Protein AF-A0A7K3NQD1-F1 (afdb_monomer_lite)

Secondary structure (DSSP, 8-state):
------HHHHHHHHHHHHHHHHHHHHHHHHHHHHS-PPPTTSEEEEEEEEETTEEEEEEEESSTT-EEEEEEEESS-EEEEEEEE-TTS-EEE-HHHHHHHHHHHHHTT-HHHHHHHHHHHHHHHHTT----------PPPPP--------

pLDDT: mean 77.05, std 18.7, range [36.81, 94.12]

Sequence (151 aa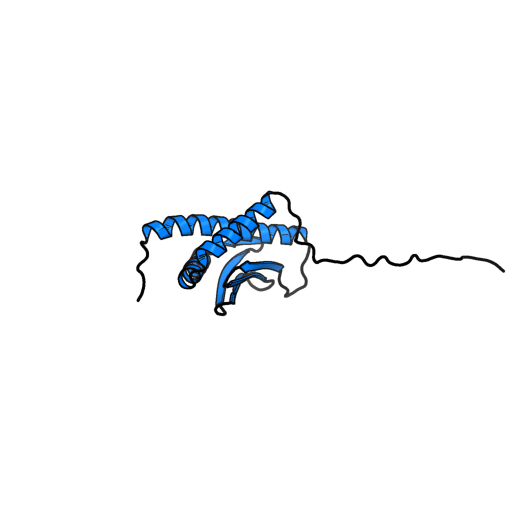):
MRKIVPQAVQAGGFTSFHADMGGLLHLMRRTMAENGPLPEGGVLAEQVFLGQGYELRLVCRQGGARPILACMEKPVPHQVSLGRLDKDGRVRVSSYGLRLFYDFLAELEVLDRFCLDLEKALTLHQCGGGPPGTGGEGMPRPGNGGRSALH

Organism: NCBI:txid63561

Radius of gyration: 20.8 Å; chains: 1; bounding box: 35×65×70 Å

Foldseek 3Di:
DDDPDDVVVVVVLLVLLLVLVLLVVQVQLVVLVVVDDDDAFAFSGWDWDDWDQWTWIFTQTHDDQRWTWIFTPPPDTDIFTQFGQHPVRDTDGDSVRSVVVLVVCVVSVNNVRVSVVSVVVSVCVVVDDDDPDPPPPDDDDDDDDDDDDDD

Structure (mmCIF, N/CA/C/O backbone):
data_AF-A0A7K3NQD1-F1
#
_entry.id   AF-A0A7K3NQD1-F1
#
loop_
_atom_site.group_PDB
_atom_site.id
_atom_site.type_symbol
_atom_site.label_atom_id
_atom_site.label_alt_id
_atom_site.label_comp_id
_atom_site.label_asym_id
_atom_site.label_entity_id
_atom_site.label_seq_id
_atom_site.pdbx_PDB_ins_code
_atom_site.Cartn_x
_atom_site.Cartn_y
_atom_site.Cartn_z
_atom_site.occupancy
_atom_site.B_iso_or_equiv
_atom_site.auth_seq_id
_atom_site.auth_comp_id
_atom_site.auth_asym_id
_atom_site.auth_atom_id
_atom_site.pdbx_PDB_model_num
ATOM 1 N N . MET A 1 1 ? -7.965 -3.501 27.511 1.00 37.34 1 MET A N 1
ATOM 2 C CA . MET A 1 1 ? -8.935 -4.592 27.258 1.00 37.34 1 MET A CA 1
ATOM 3 C C . MET A 1 1 ? -8.828 -4.976 25.787 1.00 37.34 1 MET A C 1
ATOM 5 O O . MET A 1 1 ? -9.128 -4.139 24.951 1.00 37.34 1 MET A O 1
ATOM 9 N N . ARG A 1 2 ? -8.319 -6.169 25.452 1.00 40.06 2 ARG A N 1
ATOM 10 C CA . ARG A 1 2 ? -8.214 -6.625 24.052 1.00 40.06 2 ARG A CA 1
ATOM 11 C C . ARG A 1 2 ? -9.582 -7.156 23.619 1.00 40.06 2 ARG A C 1
ATOM 13 O O . ARG A 1 2 ? -10.023 -8.170 24.152 1.00 40.06 2 ARG A O 1
ATOM 20 N N . LYS A 1 3 ? -10.272 -6.464 22.707 1.00 43.06 3 LYS A N 1
ATOM 21 C CA . LYS A 1 3 ? -11.476 -7.004 22.057 1.00 43.06 3 LYS A CA 1
ATOM 22 C C . LYS A 1 3 ? -11.034 -8.190 21.200 1.00 43.06 3 LYS A C 1
ATOM 24 O O . LYS A 1 3 ? -10.298 -8.016 20.234 1.00 43.06 3 LYS A O 1
ATOM 29 N N . ILE A 1 4 ? -11.441 -9.395 21.587 1.00 46.88 4 ILE A N 1
ATOM 30 C CA . ILE A 1 4 ? -11.254 -10.598 20.776 1.00 46.88 4 ILE A CA 1
ATOM 31 C C . ILE A 1 4 ? -12.263 -10.490 19.633 1.00 46.88 4 ILE A C 1
ATOM 33 O O . ILE A 1 4 ? -13.440 -10.802 19.794 1.00 46.88 4 ILE A O 1
ATOM 37 N N . VAL A 1 5 ? -11.821 -9.952 18.502 1.00 49.94 5 VAL A N 1
ATOM 38 C CA . VAL A 1 5 ? -12.618 -9.930 17.276 1.00 49.94 5 VAL A CA 1
ATOM 39 C C . VAL A 1 5 ? -12.688 -11.372 16.736 1.00 49.94 5 VAL A C 1
ATOM 41 O O . VAL A 1 5 ? -11.661 -12.056 16.721 1.00 49.94 5 VAL A O 1
ATOM 44 N N . PRO A 1 6 ? -13.863 -11.880 16.315 1.00 47.09 6 PRO A N 1
ATOM 45 C CA . PRO A 1 6 ? -14.007 -13.259 15.851 1.00 47.09 6 PRO A CA 1
ATOM 46 C C . PRO A 1 6 ? -13.123 -13.544 14.625 1.00 47.09 6 PRO A C 1
ATOM 48 O O . PRO A 1 6 ? -13.265 -12.895 13.588 1.00 47.09 6 PRO A O 1
ATOM 51 N N . GLN A 1 7 ? -12.247 -14.553 14.715 1.00 49.69 7 GLN A N 1
ATOM 52 C CA . GLN A 1 7 ? -11.293 -14.915 13.649 1.00 49.69 7 GLN A CA 1
ATOM 53 C C . GLN A 1 7 ? -11.954 -15.221 12.290 1.00 49.69 7 GLN A C 1
ATOM 55 O O . GLN A 1 7 ? -11.349 -14.981 11.249 1.00 49.69 7 GLN A O 1
ATOM 60 N N . ALA A 1 8 ? -13.200 -15.708 12.277 1.00 45.66 8 ALA A N 1
ATOM 61 C CA . ALA A 1 8 ? -13.920 -16.044 11.045 1.00 45.66 8 ALA A CA 1
ATOM 62 C C . ALA A 1 8 ? -14.346 -14.809 10.225 1.00 45.66 8 ALA A C 1
ATOM 64 O O . ALA A 1 8 ? -14.342 -14.860 8.998 1.00 45.66 8 ALA A O 1
ATOM 65 N N . VAL A 1 9 ? -14.647 -13.682 10.882 1.00 51.00 9 VAL A N 1
ATOM 66 C CA . VAL A 1 9 ? -14.986 -12.410 10.209 1.00 51.00 9 VAL A CA 1
ATOM 67 C C . VAL A 1 9 ? -13.719 -11.730 9.675 1.00 51.00 9 VAL A C 1
ATOM 69 O O . VAL A 1 9 ? -13.735 -11.108 8.617 1.00 51.00 9 VAL A O 1
ATOM 72 N N . GLN A 1 10 ? -12.585 -11.927 10.353 1.00 56.28 10 GLN A N 1
ATOM 73 C CA . GLN A 1 10 ? -11.287 -11.407 9.914 1.00 56.28 10 GLN A CA 1
ATOM 74 C C . GLN A 1 10 ? -10.715 -12.131 8.687 1.00 56.28 10 GLN A C 1
ATOM 76 O O . GLN A 1 10 ? -9.914 -11.548 7.960 1.00 56.28 10 GLN A O 1
ATOM 81 N N . ALA A 1 11 ? -11.097 -13.391 8.449 1.00 59.25 11 ALA A N 1
ATOM 82 C CA . ALA A 1 11 ? -10.596 -14.157 7.310 1.00 59.25 11 ALA A CA 1
ATOM 83 C C . ALA A 1 11 ? -11.108 -13.600 5.970 1.00 59.25 11 ALA A C 1
ATOM 85 O O . ALA A 1 11 ? -10.313 -13.425 5.051 1.00 59.25 11 ALA A O 1
ATOM 86 N N . GLY A 1 12 ? -12.399 -13.253 5.883 1.00 65.75 12 GLY A N 1
ATOM 87 C CA . GLY A 1 12 ? -12.992 -12.679 4.668 1.00 65.75 12 GLY A CA 1
ATOM 88 C C . GLY A 1 12 ? -12.469 -11.276 4.345 1.00 65.75 12 GLY A C 1
ATOM 89 O O . GLY A 1 12 ? -12.104 -11.011 3.202 1.00 65.75 12 GLY A O 1
ATOM 90 N N . GLY A 1 13 ? -12.356 -10.411 5.361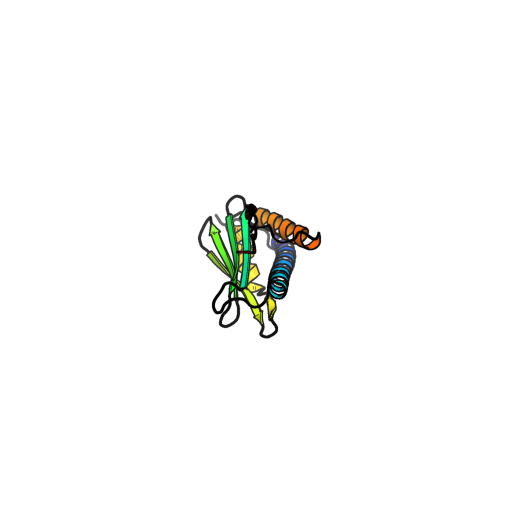 1.00 80.62 13 GLY A N 1
ATOM 91 C CA . GLY A 1 13 ? -11.848 -9.042 5.194 1.00 80.62 13 GLY A CA 1
ATOM 92 C C . GLY A 1 13 ? -10.365 -8.978 4.818 1.00 80.62 13 GLY A C 1
ATOM 93 O O . GLY A 1 13 ? -9.958 -8.116 4.044 1.00 80.62 13 GLY A O 1
ATOM 94 N N . PHE A 1 14 ? -9.550 -9.925 5.296 1.00 86.25 14 PHE A N 1
ATOM 95 C CA . PHE A 1 14 ? -8.146 -9.991 4.893 1.00 86.25 14 PHE A CA 1
ATOM 96 C C . PHE A 1 14 ? -7.977 -10.445 3.438 1.00 86.25 14 PHE A C 1
ATOM 98 O O . PHE A 1 14 ? -7.079 -9.960 2.756 1.00 86.25 14 PHE A O 1
ATOM 105 N N . THR A 1 15 ? -8.813 -11.362 2.940 1.00 88.31 15 THR A N 1
ATOM 106 C CA . THR A 1 15 ? -8.715 -11.830 1.550 1.00 88.31 15 THR A CA 1
ATOM 107 C C . THR A 1 15 ? -9.039 -10.723 0.548 1.00 88.31 15 THR A C 1
ATOM 109 O O . THR A 1 15 ? -8.287 -10.565 -0.414 1.00 88.31 15 THR A O 1
ATOM 112 N N . SER A 1 16 ? -10.098 -9.937 0.775 1.00 89.88 16 SER A N 1
ATOM 113 C CA . SER A 1 16 ? -10.414 -8.785 -0.084 1.00 89.88 16 SER A CA 1
ATOM 114 C C . SER A 1 16 ? -9.314 -7.729 -0.014 1.00 89.88 16 SER A C 1
ATOM 116 O O . SER A 1 16 ? -8.757 -7.358 -1.041 1.00 89.88 16 SER A O 1
ATOM 118 N N . PHE A 1 17 ? -8.887 -7.361 1.198 1.00 91.38 17 PHE A N 1
ATOM 119 C CA . PHE A 1 17 ? -7.782 -6.427 1.403 1.00 91.38 17 PHE A CA 1
ATOM 120 C C . PHE A 1 17 ? -6.493 -6.870 0.700 1.00 91.38 17 PHE A C 1
ATOM 122 O O . PHE A 1 17 ? -5.791 -6.060 0.098 1.00 91.38 17 PHE A O 1
ATOM 129 N N . HIS A 1 18 ? -6.163 -8.163 0.770 1.00 93.12 18 HIS A N 1
ATOM 130 C CA . HIS A 1 18 ? -4.983 -8.722 0.114 1.00 93.12 18 HIS A CA 1
ATOM 131 C C . HIS A 1 18 ? -5.063 -8.575 -1.406 1.00 93.12 18 HIS A C 1
ATOM 133 O O . HIS A 1 18 ? -4.090 -8.133 -2.024 1.00 93.12 18 HIS A O 1
ATOM 139 N N . ALA A 1 19 ? -6.221 -8.888 -1.991 1.00 91.88 19 ALA A N 1
ATOM 140 C CA . ALA A 1 19 ? -6.461 -8.739 -3.420 1.00 91.88 19 ALA A CA 1
ATOM 141 C C . ALA A 1 19 ? -6.374 -7.268 -3.860 1.00 91.88 19 ALA A C 1
ATOM 143 O O . ALA A 1 19 ? -5.655 -6.964 -4.815 1.00 91.88 19 ALA A O 1
ATOM 144 N N . ASP A 1 20 ? -7.020 -6.360 -3.127 1.00 93.31 20 ASP A N 1
ATOM 145 C CA . ASP A 1 20 ? -7.052 -4.927 -3.431 1.00 93.31 20 ASP A CA 1
ATOM 146 C C . ASP A 1 20 ? -5.661 -4.296 -3.320 1.00 93.31 20 ASP A C 1
ATOM 148 O O . ASP A 1 20 ? -5.194 -3.608 -4.233 1.00 93.31 20 ASP A O 1
ATOM 152 N N . MET A 1 21 ? -4.933 -4.601 -2.243 1.00 94.06 21 MET A N 1
ATOM 153 C CA . MET A 1 21 ? -3.549 -4.159 -2.083 1.00 94.06 21 MET A CA 1
ATOM 154 C C . MET A 1 21 ? -2.661 -4.723 -3.189 1.00 94.06 21 MET A C 1
ATOM 156 O O . MET A 1 21 ? -1.855 -3.992 -3.760 1.00 94.06 21 MET A O 1
ATOM 160 N N . GLY A 1 22 ? -2.819 -6.001 -3.543 1.00 91.94 22 GLY A N 1
ATOM 161 C CA . GLY A 1 22 ? -2.127 -6.595 -4.684 1.00 91.94 22 GLY A CA 1
ATOM 162 C C . GLY A 1 22 ? -2.390 -5.818 -5.976 1.00 91.94 22 GLY A C 1
ATOM 163 O O . GLY A 1 22 ? -1.440 -5.431 -6.663 1.00 91.94 22 GLY A O 1
ATOM 164 N N . GLY A 1 23 ? -3.660 -5.527 -6.266 1.00 91.12 23 GLY A N 1
ATOM 165 C CA . GLY A 1 23 ? -4.085 -4.718 -7.406 1.00 91.12 23 GLY A CA 1
ATOM 166 C C . GLY A 1 23 ? -3.421 -3.343 -7.426 1.00 91.12 23 GLY A C 1
ATOM 167 O O . GLY A 1 23 ? -2.854 -2.950 -8.448 1.00 91.12 23 GLY A O 1
ATOM 168 N N . LEU A 1 24 ? -3.393 -2.652 -6.285 1.00 91.75 24 LEU A N 1
ATOM 169 C CA . LEU A 1 24 ? -2.789 -1.327 -6.173 1.00 91.75 24 LEU A CA 1
ATOM 170 C C . LEU A 1 24 ? -1.279 -1.371 -6.416 1.00 91.75 24 LEU A C 1
ATOM 172 O O . LEU A 1 24 ? -0.743 -0.537 -7.141 1.00 91.75 24 LEU A O 1
ATOM 176 N N . LEU A 1 25 ? -0.574 -2.357 -5.860 1.00 90.25 25 LEU A N 1
ATOM 177 C CA . LEU A 1 25 ? 0.870 -2.478 -6.067 1.00 90.25 25 LEU A CA 1
ATOM 178 C C . LEU A 1 25 ? 1.213 -2.786 -7.532 1.00 90.25 25 LEU A C 1
ATOM 180 O O . LEU A 1 25 ? 2.177 -2.241 -8.078 1.00 90.25 25 LEU A O 1
ATOM 184 N N . HIS A 1 26 ? 0.416 -3.630 -8.192 1.00 89.81 26 HIS A N 1
ATOM 185 C CA . HIS A 1 26 ? 0.545 -3.884 -9.627 1.00 89.81 26 HIS A CA 1
ATOM 186 C C . HIS A 1 26 ? 0.250 -2.638 -10.467 1.00 89.81 26 HIS A C 1
ATOM 188 O O . HIS A 1 26 ? 0.942 -2.401 -11.463 1.00 89.81 26 HIS A O 1
ATOM 194 N N . LEU A 1 27 ? -0.719 -1.825 -10.046 1.00 87.00 27 LEU A N 1
ATOM 195 C CA . LEU A 1 27 ? -1.022 -0.545 -10.666 1.00 87.00 27 LEU A CA 1
ATOM 196 C C . LEU A 1 27 ? 0.151 0.434 -10.530 1.00 87.00 27 LEU A C 1
ATOM 198 O O . LEU A 1 27 ? 0.616 0.953 -11.539 1.00 87.00 27 LEU A O 1
ATOM 202 N N . MET A 1 28 ? 0.695 0.617 -9.323 1.00 86.19 28 MET A N 1
ATOM 203 C CA . MET A 1 28 ? 1.865 1.473 -9.096 1.00 86.19 28 MET A CA 1
ATOM 204 C C . MET A 1 28 ? 3.028 1.078 -10.015 1.00 86.19 28 MET A C 1
ATOM 206 O O . MET A 1 28 ? 3.640 1.934 -10.648 1.00 86.19 28 MET A O 1
ATOM 210 N N . ARG A 1 29 ? 3.288 -0.229 -10.170 1.00 85.38 29 ARG A N 1
ATOM 211 C CA . ARG A 1 29 ? 4.299 -0.744 -11.108 1.00 85.38 29 ARG A CA 1
ATOM 212 C C . ARG A 1 29 ? 3.998 -0.377 -12.560 1.00 85.38 29 ARG A C 1
ATOM 214 O O . ARG A 1 29 ? 4.928 -0.118 -13.322 1.00 85.38 29 ARG A O 1
ATOM 221 N N . ARG A 1 30 ? 2.734 -0.418 -12.981 1.00 83.81 30 ARG A N 1
ATOM 222 C CA . ARG A 1 30 ? 2.345 -0.038 -14.344 1.00 83.81 30 ARG A CA 1
ATOM 223 C C . ARG A 1 30 ? 2.603 1.450 -14.580 1.00 83.81 30 ARG A C 1
ATOM 225 O O . ARG A 1 30 ? 3.274 1.780 -15.551 1.00 83.81 30 ARG A O 1
ATOM 232 N N . THR A 1 31 ? 2.193 2.302 -13.645 1.00 76.69 31 THR A N 1
ATOM 233 C CA . THR A 1 31 ? 2.460 3.747 -13.676 1.00 76.69 31 THR A CA 1
ATOM 234 C C . THR A 1 31 ? 3.963 4.041 -13.748 1.00 76.69 31 THR A C 1
ATOM 236 O O . THR A 1 31 ? 4.390 4.931 -14.473 1.00 76.69 31 THR A O 1
ATOM 239 N N . MET A 1 32 ? 4.805 3.257 -13.066 1.00 77.06 32 MET A N 1
ATOM 240 C CA . MET A 1 32 ? 6.267 3.373 -13.194 1.00 77.06 32 MET A CA 1
ATOM 241 C C . MET A 1 32 ? 6.773 3.062 -14.601 1.00 77.06 32 MET A C 1
ATOM 243 O O . MET A 1 32 ? 7.627 3.774 -15.116 1.00 77.06 32 MET A O 1
ATOM 247 N N . ALA A 1 33 ? 6.280 1.979 -15.209 1.00 76.06 33 ALA A N 1
ATOM 248 C CA . ALA A 1 33 ? 6.710 1.568 -16.543 1.00 76.06 33 ALA A CA 1
ATOM 249 C C . ALA A 1 33 ? 6.345 2.615 -17.609 1.00 76.06 33 ALA A C 1
ATOM 251 O O . ALA A 1 33 ? 7.079 2.775 -18.579 1.00 76.06 33 ALA A O 1
ATOM 252 N N . GLU A 1 34 ? 5.239 3.333 -17.405 1.00 75.31 34 GLU A N 1
ATOM 253 C CA . GLU A 1 34 ? 4.761 4.399 -18.291 1.00 75.31 34 GLU A CA 1
ATOM 254 C C . GLU A 1 34 ? 5.555 5.713 -18.118 1.00 75.31 34 GLU A C 1
ATOM 256 O O . GLU A 1 34 ? 5.760 6.429 -19.095 1.00 75.31 34 GLU A O 1
ATOM 261 N N . ASN A 1 35 ? 6.073 6.005 -16.917 1.00 67.31 35 ASN A N 1
ATOM 262 C CA . ASN A 1 35 ? 6.787 7.256 -16.607 1.00 67.31 35 ASN A CA 1
ATOM 263 C C . ASN A 1 35 ? 8.297 7.254 -16.935 1.00 67.31 35 ASN A C 1
ATOM 265 O O . ASN A 1 35 ? 8.966 8.272 -16.755 1.00 67.31 35 ASN A O 1
ATOM 269 N N . GLY A 1 36 ? 8.845 6.149 -17.450 1.00 62.56 36 GLY A N 1
ATOM 270 C CA . GLY A 1 36 ? 10.243 6.069 -17.889 1.00 62.56 36 GLY A CA 1
ATOM 271 C C . GLY A 1 36 ? 11.268 5.866 -16.757 1.00 62.56 36 GLY A C 1
ATOM 272 O O . GLY A 1 36 ? 10.906 5.576 -15.615 1.00 62.56 36 GLY A O 1
ATOM 273 N N . PRO A 1 37 ? 12.579 5.920 -17.069 1.00 58.31 37 PRO A N 1
ATOM 274 C CA . PRO A 1 37 ? 13.633 5.602 -16.110 1.00 58.31 37 PRO A CA 1
ATOM 275 C C . PRO A 1 37 ? 13.724 6.653 -14.997 1.00 58.31 37 PRO A C 1
ATOM 277 O O . PRO A 1 37 ? 13.858 7.848 -15.249 1.00 58.31 37 PRO A O 1
ATOM 280 N N . LEU A 1 38 ? 13.679 6.177 -13.754 1.00 59.97 38 LEU A N 1
ATOM 281 C CA . LEU A 1 38 ? 13.735 6.995 -12.544 1.00 59.97 38 LEU A CA 1
ATOM 282 C C . LEU A 1 38 ? 15.192 7.297 -12.141 1.00 59.97 38 LEU A C 1
ATOM 284 O O . LEU A 1 38 ? 16.071 6.460 -12.375 1.00 59.97 38 LEU A O 1
ATOM 288 N N . PRO A 1 39 ? 15.462 8.471 -11.539 1.00 57.44 39 PRO A N 1
ATOM 289 C CA . PRO A 1 39 ? 16.806 8.871 -11.121 1.00 57.44 39 PRO A CA 1
ATOM 290 C C . PRO A 1 39 ? 17.358 7.950 -10.022 1.00 57.44 39 PRO A C 1
ATOM 292 O O . PRO A 1 39 ? 16.631 7.605 -9.091 1.00 57.44 39 PRO A O 1
ATOM 295 N N . GLU A 1 40 ? 18.642 7.578 -10.125 1.00 60.00 40 GLU A N 1
ATOM 296 C CA . GLU A 1 40 ? 19.303 6.627 -9.218 1.00 60.00 40 GLU A CA 1
ATOM 297 C C . GLU A 1 40 ? 19.116 6.979 -7.733 1.00 60.00 40 GLU A C 1
ATOM 299 O O . GLU A 1 40 ? 19.391 8.093 -7.293 1.00 60.00 40 GLU A O 1
ATOM 304 N N . GLY A 1 41 ? 18.668 5.992 -6.950 1.00 62.16 41 GLY A N 1
ATOM 305 C CA . GLY A 1 41 ? 18.476 6.114 -5.499 1.00 62.16 41 GLY A CA 1
ATOM 306 C C . GLY A 1 41 ? 17.151 6.761 -5.084 1.00 62.16 41 GLY A C 1
ATOM 307 O O . GLY A 1 41 ? 16.924 6.972 -3.892 1.00 62.16 41 GLY A O 1
ATOM 308 N N . GLY A 1 42 ? 16.271 7.055 -6.045 1.00 70.81 42 GLY A N 1
ATOM 309 C CA . GLY A 1 42 ? 14.997 7.725 -5.814 1.00 70.81 42 GLY A CA 1
ATOM 310 C C . GLY A 1 42 ? 13.833 6.816 -5.404 1.00 70.81 42 GLY A C 1
ATOM 311 O O . GLY A 1 42 ? 13.907 5.582 -5.352 1.00 70.81 42 GLY A O 1
ATOM 312 N N . VAL A 1 43 ? 12.702 7.463 -5.126 1.00 80.12 43 VAL A N 1
ATOM 313 C CA . VAL A 1 43 ? 11.394 6.809 -5.047 1.00 80.12 43 VAL A CA 1
ATOM 314 C C . VAL A 1 43 ? 10.958 6.457 -6.462 1.00 80.12 43 VAL A C 1
ATOM 316 O O . VAL A 1 43 ? 10.883 7.329 -7.319 1.00 80.12 43 VAL A O 1
ATOM 319 N N . LEU A 1 44 ? 10.688 5.176 -6.700 1.00 79.31 44 LEU A N 1
ATOM 320 C CA . LEU A 1 44 ? 10.264 4.675 -7.996 1.00 79.31 44 LEU A CA 1
ATOM 321 C C . LEU A 1 44 ? 8.786 4.970 -8.274 1.00 79.31 44 LEU A C 1
ATOM 323 O O . LEU A 1 44 ? 8.419 5.369 -9.371 1.00 79.31 44 LEU A O 1
ATOM 327 N N . ALA A 1 45 ? 7.947 4.760 -7.266 1.00 83.56 45 ALA A N 1
ATOM 328 C CA . ALA A 1 45 ? 6.550 5.157 -7.276 1.00 83.56 45 ALA A CA 1
ATOM 329 C C . ALA A 1 45 ? 6.098 5.477 -5.868 1.00 83.56 45 ALA A C 1
ATOM 331 O O . ALA A 1 45 ? 6.559 4.868 -4.897 1.00 83.56 45 ALA A O 1
ATOM 332 N N . GLU A 1 46 ? 5.143 6.387 -5.795 1.00 88.69 46 GLU A N 1
ATOM 333 C CA . GLU A 1 46 ? 4.490 6.777 -4.567 1.00 88.69 46 GLU A CA 1
ATOM 334 C C . GLU A 1 46 ? 2.983 6.855 -4.780 1.00 88.69 46 GLU A C 1
ATOM 336 O O . GLU A 1 46 ? 2.522 7.372 -5.795 1.00 88.69 46 GLU A O 1
ATOM 341 N N . GLN A 1 47 ? 2.235 6.346 -3.808 1.00 89.69 47 GLN A N 1
ATOM 342 C CA . GLN A 1 47 ? 0.807 6.581 -3.673 1.00 89.69 47 GLN A CA 1
ATOM 343 C C . GLN A 1 47 ? 0.544 7.115 -2.269 1.00 89.69 47 GLN A C 1
ATOM 345 O O . GLN A 1 47 ? 0.938 6.488 -1.286 1.00 89.69 47 GLN A O 1
ATOM 350 N N . VAL A 1 48 ? -0.138 8.252 -2.174 1.00 91.94 48 VAL A N 1
ATOM 351 C CA . VAL A 1 48 ? -0.468 8.888 -0.894 1.00 91.94 48 VAL A CA 1
ATOM 352 C C . VAL A 1 48 ? -1.959 8.732 -0.613 1.00 91.94 48 VAL A C 1
ATOM 354 O O . VAL A 1 48 ? -2.789 8.945 -1.495 1.00 91.94 48 VAL A O 1
ATOM 357 N N . PHE A 1 49 ? -2.287 8.373 0.624 1.00 92.12 49 PHE A N 1
ATOM 358 C CA . PHE A 1 49 ? -3.638 8.320 1.163 1.00 92.12 49 PHE A CA 1
ATOM 359 C C . PHE A 1 49 ? -3.746 9.302 2.329 1.00 92.12 49 PHE A C 1
ATOM 361 O O . PHE A 1 49 ? -3.095 9.138 3.364 1.00 92.12 49 PHE A O 1
ATOM 368 N N . LEU A 1 50 ? -4.579 10.324 2.138 1.00 92.25 50 LEU A N 1
ATOM 369 C CA . LEU A 1 50 ? -4.910 11.336 3.138 1.00 92.25 50 LEU A CA 1
ATOM 370 C C . LEU A 1 50 ? -6.344 11.101 3.605 1.00 92.25 50 LEU A C 1
ATOM 372 O O . LEU A 1 50 ? -7.284 11.717 3.103 1.00 92.25 50 LEU A O 1
ATOM 376 N N . GLY A 1 51 ? -6.511 10.150 4.518 1.00 88.75 51 GLY A N 1
ATOM 377 C CA . GLY A 1 51 ? -7.823 9.786 5.031 1.00 88.75 51 GLY A CA 1
ATOM 378 C C . GLY A 1 51 ? -8.136 10.431 6.374 1.00 88.75 51 GLY A C 1
ATOM 379 O O . GLY A 1 51 ? -7.303 11.058 7.034 1.00 88.75 51 GLY A O 1
ATOM 380 N N . GLN A 1 52 ? -9.377 10.260 6.824 1.00 88.00 52 GLN A N 1
ATOM 381 C CA . GLN A 1 52 ? -9.790 10.782 8.121 1.00 88.00 52 GLN A CA 1
ATOM 382 C C . GLN A 1 52 ? -9.137 9.983 9.261 1.00 88.00 52 GLN A C 1
ATOM 384 O O . GLN A 1 52 ? -9.537 8.855 9.566 1.00 88.00 52 GLN A O 1
ATOM 389 N N . GLY A 1 53 ? -8.159 10.606 9.920 1.00 87.06 53 GLY A N 1
ATOM 390 C CA . GLY A 1 53 ? -7.455 10.038 11.072 1.00 87.06 53 GLY A CA 1
ATOM 391 C C . GLY A 1 53 ? -6.204 9.232 10.724 1.00 87.06 53 GLY A C 1
ATOM 392 O O . GLY A 1 53 ? -5.621 8.638 11.626 1.00 87.06 53 GLY A O 1
ATOM 393 N N . TYR A 1 54 ? -5.770 9.223 9.460 1.00 91.62 54 TYR A N 1
ATOM 394 C CA . TYR A 1 54 ? -4.517 8.588 9.065 1.00 91.62 54 TYR A CA 1
ATOM 395 C C . TYR A 1 54 ? -3.858 9.299 7.880 1.00 91.62 54 TYR A C 1
ATOM 397 O O . TYR A 1 54 ? -4.516 9.914 7.044 1.00 91.62 54 TYR A O 1
ATOM 405 N N . GLU A 1 55 ? -2.539 9.181 7.806 1.00 93.19 55 GLU A N 1
ATOM 406 C CA . GLU A 1 55 ? -1.740 9.634 6.672 1.00 93.19 55 GLU A CA 1
ATOM 407 C C . GLU A 1 55 ? -0.779 8.512 6.310 1.00 93.19 55 GLU A C 1
ATOM 409 O O . GLU A 1 55 ? 0.041 8.099 7.134 1.00 93.19 55 GLU A O 1
ATOM 414 N N . LEU A 1 56 ? -0.926 7.980 5.099 1.00 93.94 56 LEU A N 1
ATOM 415 C CA . LEU A 1 56 ? -0.205 6.801 4.647 1.00 93.94 56 LEU A CA 1
ATOM 416 C C . LEU A 1 56 ? 0.385 7.038 3.262 1.00 93.94 56 LEU A C 1
ATOM 418 O O . LEU A 1 56 ? -0.295 7.482 2.342 1.00 93.94 56 LEU A O 1
ATOM 422 N N . ARG A 1 57 ? 1.644 6.653 3.093 1.00 93.00 57 ARG A N 1
ATOM 423 C CA . ARG A 1 57 ? 2.360 6.667 1.823 1.00 93.00 57 ARG A CA 1
ATOM 424 C C . ARG A 1 57 ? 2.806 5.258 1.485 1.00 93.00 57 ARG A C 1
ATOM 426 O O . ARG A 1 57 ? 3.532 4.628 2.251 1.00 93.00 57 ARG A O 1
ATOM 433 N N . LEU A 1 58 ? 2.396 4.762 0.329 1.00 92.38 58 LEU A N 1
ATOM 434 C CA . LEU A 1 58 ? 2.957 3.557 -0.258 1.00 92.38 58 LEU A CA 1
ATOM 435 C C . LEU A 1 58 ? 4.105 3.967 -1.163 1.00 92.38 58 LEU A C 1
ATOM 437 O O . LEU A 1 58 ? 3.907 4.726 -2.104 1.00 92.38 58 LEU A O 1
ATOM 441 N N . VAL A 1 59 ? 5.302 3.469 -0.880 1.00 90.44 59 VAL A N 1
ATOM 442 C CA . VAL A 1 59 ? 6.527 3.886 -1.559 1.00 90.44 59 VAL A CA 1
ATOM 443 C C . VAL A 1 59 ? 7.243 2.658 -2.096 1.00 90.44 59 VAL A C 1
ATOM 445 O O . VAL A 1 59 ? 7.614 1.757 -1.342 1.00 90.44 59 VAL A O 1
ATOM 448 N N . CYS A 1 60 ? 7.489 2.630 -3.401 1.00 87.50 60 CYS A N 1
ATOM 449 C CA . CYS A 1 60 ? 8.449 1.717 -4.003 1.00 87.50 60 CYS A CA 1
ATOM 450 C C . CYS A 1 60 ? 9.791 2.441 -4.108 1.00 87.50 60 CYS A C 1
ATOM 452 O O . CYS A 1 60 ? 9.862 3.505 -4.714 1.00 87.50 60 CYS A O 1
ATOM 454 N N . ARG A 1 61 ? 10.855 1.905 -3.506 1.00 84.00 61 ARG A N 1
ATOM 455 C CA . ARG A 1 61 ? 12.184 2.542 -3.527 1.00 84.00 61 ARG A CA 1
ATOM 456 C C . ARG A 1 61 ? 13.124 1.862 -4.512 1.00 84.00 61 ARG A C 1
ATOM 458 O O . ARG A 1 61 ? 13.101 0.638 -4.664 1.00 84.00 61 ARG A O 1
ATOM 465 N N . GLN A 1 62 ? 13.996 2.652 -5.130 1.00 75.75 62 GLN A N 1
ATOM 466 C CA . GLN A 1 62 ? 15.121 2.138 -5.897 1.00 75.75 62 GLN A CA 1
ATOM 467 C C . GLN A 1 62 ? 16.245 1.734 -4.938 1.00 75.75 62 GLN A C 1
ATOM 469 O O . GLN A 1 62 ? 16.561 2.460 -4.000 1.00 75.75 62 GLN A O 1
ATOM 474 N N . GLY A 1 63 ? 16.844 0.564 -5.162 1.00 68.06 63 GLY A N 1
ATOM 475 C CA . GLY A 1 63 ? 17.968 0.063 -4.364 1.00 68.06 63 GLY A CA 1
ATOM 476 C C . GLY A 1 63 ? 17.735 -1.333 -3.784 1.00 68.06 63 GLY A C 1
ATOM 477 O O . GLY A 1 63 ? 16.603 -1.729 -3.496 1.00 68.06 63 GLY A O 1
ATOM 478 N N . GLY A 1 64 ? 18.821 -2.099 -3.639 1.00 72.81 64 GLY A N 1
ATOM 479 C CA . GLY A 1 64 ? 18.811 -3.457 -3.085 1.00 72.81 64 GLY A CA 1
ATOM 480 C C . GLY A 1 64 ? 17.735 -4.355 -3.706 1.00 72.81 64 GLY A C 1
ATOM 481 O O . GLY A 1 64 ? 17.682 -4.543 -4.920 1.00 72.81 64 GLY A O 1
ATOM 482 N N . ALA A 1 65 ? 16.849 -4.887 -2.860 1.00 75.31 65 ALA A N 1
ATOM 483 C CA . ALA A 1 65 ? 15.742 -5.755 -3.260 1.00 75.31 65 ALA A CA 1
ATOM 484 C C . ALA A 1 65 ? 14.507 -5.013 -3.815 1.00 75.31 65 ALA A C 1
ATOM 486 O O . ALA A 1 65 ? 13.483 -5.660 -3.989 1.00 75.31 65 ALA A O 1
ATOM 487 N N . ARG A 1 66 ? 14.571 -3.693 -4.059 1.00 82.12 66 ARG A N 1
ATOM 488 C CA . ARG A 1 66 ? 13.453 -2.840 -4.521 1.00 82.12 66 ARG A CA 1
ATOM 489 C C . ARG A 1 66 ? 12.182 -3.018 -3.674 1.00 82.12 66 ARG A C 1
ATOM 491 O O . ARG A 1 66 ? 11.167 -3.514 -4.174 1.00 82.12 66 ARG A O 1
ATOM 498 N N . PRO A 1 67 ? 12.236 -2.691 -2.372 1.00 88.50 67 PRO A N 1
ATOM 499 C CA . PRO A 1 67 ? 11.122 -2.923 -1.469 1.00 88.50 67 PRO A CA 1
ATOM 500 C C . PRO A 1 67 ? 9.947 -1.989 -1.772 1.00 88.50 67 PRO A C 1
ATOM 502 O O . PRO A 1 67 ? 10.120 -0.834 -2.170 1.00 88.50 67 PRO A O 1
ATOM 505 N N . ILE A 1 68 ? 8.751 -2.509 -1.523 1.00 91.88 68 ILE A N 1
ATOM 506 C CA . ILE A 1 68 ? 7.503 -1.757 -1.480 1.00 91.88 68 ILE A CA 1
ATOM 507 C C . ILE A 1 68 ? 7.123 -1.616 -0.010 1.00 91.88 68 ILE A C 1
ATOM 509 O O . ILE A 1 68 ? 7.002 -2.615 0.705 1.00 91.88 68 ILE A O 1
ATOM 513 N N . LEU A 1 69 ? 6.975 -0.378 0.441 1.00 93.06 69 LEU A N 1
ATOM 514 C CA . LEU A 1 69 ? 6.799 -0.028 1.844 1.00 93.06 69 LEU A CA 1
ATOM 515 C C . LEU A 1 69 ? 5.481 0.719 2.027 1.00 93.06 69 LEU A C 1
ATOM 517 O O . LEU A 1 69 ? 5.182 1.624 1.257 1.00 93.06 69 LEU A O 1
ATOM 521 N N . ALA A 1 70 ? 4.733 0.365 3.065 1.00 94.12 70 ALA A N 1
ATOM 522 C CA . ALA A 1 70 ? 3.732 1.232 3.665 1.00 94.12 70 ALA A CA 1
ATOM 523 C C . ALA A 1 70 ? 4.418 2.077 4.737 1.00 94.12 70 ALA A C 1
ATOM 525 O O . ALA A 1 70 ? 4.989 1.525 5.676 1.00 94.12 70 ALA A O 1
ATOM 526 N N . CYS A 1 71 ? 4.366 3.393 4.592 1.00 93.19 71 CYS A N 1
ATOM 527 C CA . CYS A 1 71 ? 4.874 4.370 5.542 1.00 93.19 71 CYS A CA 1
ATOM 528 C C . CYS A 1 71 ? 3.684 5.163 6.075 1.00 93.19 71 CYS A C 1
ATOM 530 O O . CYS A 1 71 ? 3.104 5.967 5.353 1.00 93.19 71 CYS A O 1
ATOM 532 N N . MET A 1 72 ? 3.301 4.923 7.318 1.00 91.69 72 MET A N 1
ATOM 533 C CA . MET A 1 72 ? 2.285 5.712 7.996 1.00 91.69 72 MET A CA 1
ATOM 534 C C . MET A 1 72 ? 2.963 6.853 8.743 1.00 91.69 72 MET A C 1
ATOM 536 O O . MET A 1 72 ? 3.912 6.609 9.485 1.00 91.69 72 MET A O 1
ATOM 540 N N . GLU A 1 73 ? 2.492 8.079 8.538 1.00 89.88 73 GLU A N 1
ATOM 541 C CA . GLU A 1 73 ? 2.987 9.278 9.224 1.00 89.88 73 GLU A CA 1
ATOM 542 C C . GLU A 1 73 ? 2.066 9.668 10.392 1.00 89.88 73 GLU A C 1
ATOM 544 O O . GLU A 1 73 ? 2.540 10.122 11.433 1.00 89.88 73 GLU A O 1
ATOM 549 N N . LYS A 1 74 ? 0.753 9.426 10.257 1.00 85.56 74 LYS A N 1
ATOM 550 C CA . LYS A 1 74 ? -0.269 9.655 11.294 1.00 85.56 74 LYS A CA 1
ATOM 551 C C . LYS A 1 74 ? -1.220 8.458 11.392 1.00 85.56 74 LYS A C 1
ATOM 553 O O . LYS A 1 74 ? -1.538 7.889 10.348 1.00 85.56 74 LYS A O 1
ATOM 558 N N . PRO A 1 75 ? -1.736 8.116 12.589 1.00 83.19 75 PRO A N 1
ATOM 559 C CA . PRO A 1 75 ? -1.580 8.825 13.868 1.00 83.19 75 PRO A CA 1
ATOM 560 C C . PRO A 1 75 ? -0.253 8.542 14.587 1.00 83.19 75 PRO A C 1
ATOM 562 O O . PRO A 1 75 ? 0.170 9.345 15.414 1.00 83.19 75 PRO A O 1
ATOM 565 N N . VAL A 1 76 ? 0.410 7.429 14.265 1.00 86.44 76 VAL A N 1
ATOM 566 C CA . VAL A 1 76 ? 1.713 7.048 14.821 1.00 86.44 76 VAL A CA 1
ATOM 567 C C . VAL A 1 76 ? 2.629 6.626 13.674 1.00 86.44 76 VAL A C 1
ATOM 569 O O . VAL A 1 76 ? 2.196 5.829 12.836 1.00 86.44 76 VAL A O 1
ATOM 572 N N . PRO A 1 77 ? 3.884 7.109 13.630 1.00 90.12 77 PRO A N 1
ATOM 573 C CA . PRO A 1 77 ? 4.840 6.691 12.621 1.00 90.12 77 PRO A CA 1
ATOM 574 C C . PRO A 1 77 ? 5.049 5.178 12.634 1.00 90.12 77 PRO A C 1
ATOM 576 O O . PRO A 1 77 ? 5.449 4.601 13.648 1.00 90.12 77 PRO A O 1
ATOM 579 N N . HIS A 1 78 ? 4.800 4.530 11.502 1.00 91.25 78 HIS A N 1
ATOM 580 C CA . HIS A 1 78 ? 5.006 3.095 11.364 1.00 91.25 78 HIS A CA 1
ATOM 581 C C . HIS A 1 78 ? 5.376 2.732 9.933 1.00 91.25 78 HIS A C 1
ATOM 583 O O . HIS A 1 78 ? 4.919 3.359 8.978 1.00 91.25 78 HIS A O 1
ATOM 589 N N . GLN A 1 79 ? 6.209 1.706 9.777 1.00 93.38 79 GLN A N 1
ATOM 590 C CA . GLN A 1 79 ? 6.669 1.266 8.471 1.00 93.38 79 GLN A CA 1
ATOM 591 C C . GLN A 1 79 ? 6.590 -0.250 8.349 1.00 93.38 79 GLN A C 1
ATOM 593 O O . GLN A 1 79 ? 7.142 -0.975 9.175 1.00 93.38 79 GLN A O 1
ATOM 598 N N . VAL A 1 80 ? 5.953 -0.724 7.279 1.00 93.50 80 VAL A N 1
ATOM 599 C CA . VAL A 1 80 ? 5.801 -2.154 6.988 1.00 93.50 80 VAL A CA 1
ATOM 600 C C . VAL A 1 80 ? 6.213 -2.435 5.552 1.00 93.50 80 VAL A C 1
ATOM 602 O O . VAL A 1 80 ? 5.828 -1.721 4.627 1.00 93.50 80 VAL A O 1
ATOM 605 N N . SER A 1 81 ? 6.987 -3.500 5.338 1.00 93.44 81 SER A N 1
ATOM 606 C CA . SER A 1 81 ? 7.261 -3.988 3.986 1.00 93.44 81 SER A CA 1
ATOM 607 C C . SER A 1 81 ? 6.079 -4.802 3.474 1.00 93.44 81 SER A C 1
ATOM 609 O O . SER A 1 81 ? 5.755 -5.851 4.024 1.00 93.44 81 SER A O 1
ATOM 611 N N . LEU A 1 82 ? 5.459 -4.331 2.396 1.00 94.06 82 LEU A N 1
ATOM 612 C CA . LEU A 1 82 ? 4.327 -4.996 1.748 1.00 94.06 82 LEU A CA 1
ATOM 613 C C . LEU A 1 82 ? 4.777 -5.994 0.677 1.00 94.06 82 LEU A C 1
ATOM 615 O O . LEU A 1 82 ? 3.994 -6.819 0.213 1.00 94.06 82 LEU A O 1
ATOM 619 N N . GLY A 1 83 ? 6.039 -5.920 0.261 1.00 92.25 83 GLY A N 1
ATOM 620 C CA . GLY A 1 83 ? 6.577 -6.735 -0.813 1.00 92.25 83 GLY A CA 1
ATOM 621 C C . GLY A 1 83 ? 7.812 -6.116 -1.445 1.00 92.25 83 GLY A C 1
ATOM 622 O O . GLY A 1 83 ? 8.506 -5.290 -0.847 1.00 92.25 83 GLY A O 1
ATOM 623 N N . ARG A 1 84 ? 8.086 -6.531 -2.678 1.00 91.62 84 ARG A N 1
ATOM 624 C CA . ARG A 1 84 ? 9.226 -6.057 -3.464 1.00 91.62 84 ARG A CA 1
ATOM 625 C C . ARG A 1 84 ? 8.989 -6.178 -4.962 1.00 91.62 84 ARG A C 1
ATOM 627 O O . ARG A 1 84 ? 8.130 -6.949 -5.385 1.00 91.62 84 ARG A O 1
ATOM 634 N N . LEU A 1 85 ? 9.794 -5.483 -5.755 1.00 87.75 85 LEU A N 1
ATOM 635 C CA . LEU A 1 85 ? 9.931 -5.761 -7.182 1.00 87.75 85 LEU A CA 1
ATOM 636 C C . LEU A 1 85 ? 11.037 -6.795 -7.408 1.00 87.75 85 LEU A C 1
ATOM 638 O O . LEU A 1 85 ? 12.123 -6.685 -6.838 1.00 87.75 85 LEU A O 1
ATOM 642 N N . ASP A 1 86 ? 10.778 -7.800 -8.241 1.00 86.00 86 ASP A N 1
ATOM 643 C CA . ASP A 1 86 ? 11.833 -8.700 -8.705 1.00 86.00 86 ASP A CA 1
ATOM 644 C C . ASP A 1 86 ? 12.688 -8.063 -9.817 1.00 86.00 86 ASP A C 1
ATOM 646 O O . ASP A 1 86 ? 12.519 -6.897 -10.191 1.00 86.00 86 ASP A O 1
ATOM 650 N N . LYS A 1 87 ? 13.669 -8.825 -10.314 1.00 79.25 87 LYS A N 1
ATOM 651 C CA . LYS A 1 87 ? 14.615 -8.364 -11.341 1.00 79.25 87 LYS A CA 1
ATOM 652 C C . LYS A 1 87 ? 13.914 -7.977 -12.646 1.00 79.25 87 LYS A C 1
ATOM 654 O O . LYS A 1 87 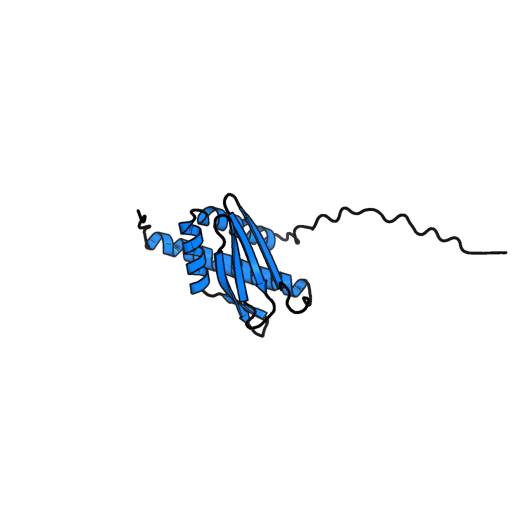? 14.373 -7.058 -13.317 1.00 79.25 87 LYS A O 1
ATOM 659 N N . ASP A 1 88 ? 12.781 -8.611 -12.935 1.00 81.69 88 ASP A N 1
ATOM 660 C CA . ASP A 1 88 ? 11.956 -8.357 -14.117 1.00 81.69 88 ASP A CA 1
ATOM 661 C C . ASP A 1 88 ? 10.956 -7.207 -13.886 1.00 81.69 88 ASP A C 1
ATOM 663 O O . ASP A 1 88 ? 10.110 -6.908 -14.732 1.00 81.69 88 ASP A O 1
ATOM 667 N N . GLY A 1 89 ? 11.014 -6.563 -12.714 1.00 78.12 89 GLY A N 1
ATOM 668 C CA . GLY A 1 89 ? 10.099 -5.497 -12.327 1.00 78.12 89 GLY A CA 1
ATOM 669 C C . GLY A 1 89 ? 8.678 -5.992 -12.067 1.00 78.12 89 GLY A C 1
ATOM 670 O O . GLY A 1 89 ? 7.737 -5.208 -12.199 1.00 78.12 89 GLY A O 1
ATOM 671 N N . ARG A 1 90 ? 8.492 -7.277 -11.733 1.00 85.81 90 ARG A N 1
ATOM 672 C CA . ARG A 1 90 ? 7.199 -7.820 -11.299 1.00 85.81 90 ARG A CA 1
ATOM 673 C C . ARG A 1 90 ? 7.044 -7.646 -9.796 1.00 85.81 90 ARG A C 1
ATOM 675 O O . ARG A 1 90 ? 7.994 -7.796 -9.029 1.00 85.81 90 ARG A O 1
ATOM 682 N N . VAL A 1 91 ? 5.819 -7.356 -9.373 1.00 90.19 91 VAL A N 1
ATOM 683 C CA . VAL A 1 91 ? 5.477 -7.213 -7.958 1.00 90.19 91 VAL A CA 1
ATOM 684 C C . VAL A 1 91 ? 5.435 -8.590 -7.300 1.00 90.19 91 VAL A C 1
ATOM 686 O O . VAL A 1 91 ? 4.758 -9.506 -7.764 1.00 90.19 91 VAL A O 1
ATOM 689 N N . ARG A 1 92 ? 6.160 -8.726 -6.193 1.00 92.06 92 ARG A N 1
ATOM 690 C CA . ARG A 1 92 ? 6.101 -9.857 -5.269 1.00 92.06 92 ARG A CA 1
ATOM 691 C C . ARG A 1 92 ? 5.513 -9.362 -3.960 1.00 92.06 92 ARG A C 1
ATOM 693 O O . ARG A 1 92 ? 6.213 -8.757 -3.148 1.00 92.06 92 ARG A O 1
ATOM 700 N N . VAL A 1 93 ? 4.221 -9.609 -3.792 1.00 92.12 93 VAL A N 1
ATOM 701 C CA . VAL A 1 93 ? 3.465 -9.261 -2.588 1.00 92.12 93 VAL A CA 1
ATOM 702 C C . VAL A 1 93 ? 3.882 -10.176 -1.433 1.00 92.12 93 VAL A C 1
ATOM 704 O O . VAL A 1 93 ? 4.006 -11.389 -1.603 1.00 92.12 93 VAL A O 1
ATOM 707 N N . SER A 1 94 ? 4.105 -9.597 -0.256 1.00 93.62 94 SER A N 1
ATOM 708 C CA . SER A 1 94 ? 4.365 -10.325 0.985 1.00 93.62 94 SER A CA 1
ATOM 709 C C . SER A 1 94 ? 3.058 -10.496 1.751 1.00 93.62 94 SER A C 1
ATOM 711 O O . SER A 1 94 ? 2.580 -9.548 2.369 1.00 93.62 94 SER A O 1
ATOM 713 N N . SER A 1 95 ? 2.483 -11.703 1.758 1.00 91.88 95 SER A N 1
ATOM 714 C CA . SER A 1 95 ? 1.250 -11.967 2.518 1.00 91.88 95 SER A CA 1
ATOM 715 C C . SER A 1 95 ? 1.425 -11.711 4.016 1.00 91.88 95 SER A C 1
ATOM 717 O O . SER A 1 95 ? 0.514 -11.202 4.658 1.00 91.88 95 SER A O 1
ATOM 719 N N . TYR A 1 96 ? 2.610 -12.001 4.563 1.00 92.12 96 TYR A N 1
ATOM 720 C CA . TYR A 1 96 ? 2.938 -11.685 5.955 1.00 92.12 96 TYR A CA 1
ATOM 721 C C . TYR A 1 96 ? 2.982 -10.171 6.201 1.00 92.12 96 TYR A C 1
ATOM 723 O O . TYR A 1 96 ? 2.391 -9.682 7.157 1.00 92.12 96 TYR A O 1
ATOM 731 N N . GLY A 1 97 ? 3.626 -9.420 5.304 1.00 92.44 97 GLY A N 1
ATOM 732 C CA . GLY A 1 97 ? 3.696 -7.961 5.388 1.00 92.44 97 GLY A CA 1
ATOM 733 C C . GLY A 1 97 ? 2.325 -7.298 5.283 1.00 92.44 97 GLY A C 1
ATOM 734 O O . GLY A 1 97 ? 1.988 -6.441 6.096 1.00 92.44 97 GLY A O 1
ATOM 735 N N . LEU A 1 98 ? 1.498 -7.749 4.335 1.00 94.00 98 LEU A N 1
ATOM 736 C CA . LEU A 1 98 ? 0.112 -7.298 4.221 1.00 94.00 98 LEU A CA 1
ATOM 737 C C . LEU A 1 98 ? -0.707 -7.640 5.463 1.00 94.00 98 LEU A C 1
ATOM 739 O O . LEU A 1 98 ? -1.537 -6.833 5.866 1.00 94.00 98 LEU A O 1
ATOM 743 N N . ARG A 1 99 ? -0.472 -8.801 6.086 1.00 92.81 99 ARG A N 1
ATOM 744 C CA . ARG A 1 99 ? -1.175 -9.176 7.314 1.00 92.81 99 ARG A CA 1
ATOM 745 C C . ARG A 1 99 ? -0.815 -8.266 8.482 1.00 92.81 99 ARG A C 1
ATOM 747 O O . ARG A 1 99 ? -1.721 -7.754 9.125 1.00 92.81 99 ARG A O 1
ATOM 754 N N . LEU A 1 100 ? 0.475 -8.009 8.702 1.00 93.06 100 LEU A N 1
ATOM 755 C CA . LEU A 1 100 ? 0.922 -7.058 9.726 1.00 93.06 100 LEU A CA 1
ATOM 756 C C . LEU A 1 100 ? 0.326 -5.669 9.502 1.00 93.06 100 LEU A C 1
ATOM 758 O O . LEU A 1 100 ? -0.121 -5.027 10.445 1.00 93.06 100 LEU A O 1
ATOM 762 N N . PHE A 1 101 ? 0.300 -5.216 8.250 1.00 94.12 101 PHE A N 1
ATOM 763 C CA . PHE A 1 101 ? -0.263 -3.920 7.908 1.00 94.12 101 PHE A CA 1
ATOM 764 C C . PHE A 1 101 ? -1.784 -3.866 8.132 1.00 94.12 101 PHE A C 1
ATOM 766 O O . PHE A 1 101 ? -2.280 -2.900 8.705 1.00 94.12 101 PHE A O 1
ATOM 773 N N . TYR A 1 102 ? -2.513 -4.919 7.753 1.00 93.44 102 TYR A N 1
ATOM 774 C CA . TYR A 1 102 ? -3.946 -5.063 8.020 1.00 93.44 102 TYR A CA 1
ATOM 775 C C . TYR A 1 102 ? -4.251 -5.017 9.521 1.00 93.44 102 TYR A C 1
ATOM 777 O O . TYR A 1 102 ? -5.093 -4.235 9.960 1.00 93.44 102 TYR A O 1
ATOM 785 N N . ASP A 1 103 ? -3.541 -5.829 10.309 1.00 91.94 103 ASP A N 1
ATOM 786 C CA . ASP A 1 103 ? -3.738 -5.909 11.755 1.00 91.94 103 ASP A CA 1
ATOM 787 C C . ASP A 1 103 ? -3.407 -4.557 12.422 1.00 91.94 103 ASP A C 1
ATOM 789 O O . ASP A 1 103 ? -4.137 -4.116 13.308 1.00 91.94 103 ASP A O 1
ATOM 793 N N . PHE A 1 104 ? -2.384 -3.845 11.935 1.00 91.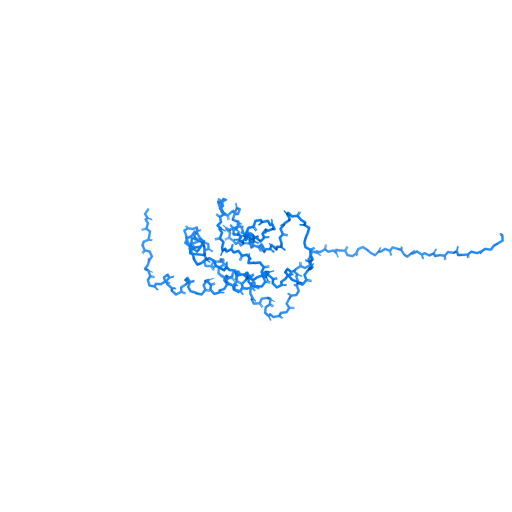38 104 PHE A N 1
ATOM 794 C CA . PHE A 1 104 ? -2.032 -2.503 12.407 1.00 91.38 104 PHE A CA 1
ATOM 795 C C . PHE A 1 104 ? -3.116 -1.455 12.108 1.00 91.38 104 PHE A C 1
ATOM 797 O O . PHE A 1 104 ? -3.492 -0.680 12.986 1.00 91.38 104 PHE A O 1
ATOM 804 N N . LEU A 1 105 ? -3.667 -1.438 10.890 1.00 92.25 105 LEU A N 1
ATOM 805 C CA . LEU A 1 105 ? -4.780 -0.546 10.542 1.00 92.25 105 LEU A CA 1
ATOM 806 C C . LEU A 1 105 ? -6.038 -0.847 11.370 1.00 92.25 105 LEU A C 1
ATOM 808 O O . LEU A 1 105 ? -6.786 0.072 11.714 1.00 92.25 105 LEU A O 1
ATOM 812 N N . ALA A 1 106 ? -6.278 -2.126 11.672 1.00 91.62 106 ALA A N 1
ATOM 813 C CA . ALA A 1 106 ? -7.393 -2.556 12.506 1.00 91.62 106 ALA A CA 1
ATOM 814 C C . ALA A 1 106 ? -7.209 -2.108 13.961 1.00 91.62 106 ALA A C 1
ATOM 816 O O . ALA A 1 106 ? -8.155 -1.614 14.570 1.00 91.62 106 ALA A O 1
ATOM 817 N N . GLU A 1 107 ? -5.996 -2.235 14.505 1.00 91.75 107 GLU A N 1
ATOM 818 C CA . GLU A 1 107 ? -5.652 -1.774 15.855 1.00 91.75 107 GLU A CA 1
ATOM 819 C C . GLU A 1 107 ? -5.830 -0.259 16.010 1.00 91.75 107 GLU A C 1
ATOM 821 O O . GLU A 1 107 ? -6.291 0.205 17.050 1.00 91.75 107 GLU A O 1
ATOM 826 N N . LEU A 1 108 ? -5.529 0.502 14.957 1.00 89.62 108 LEU A N 1
ATOM 827 C CA . LEU A 1 108 ? -5.730 1.950 14.909 1.00 89.62 108 LEU A CA 1
ATOM 828 C C . LEU A 1 108 ? -7.172 2.376 14.587 1.00 89.62 108 LEU A C 1
ATOM 830 O O . LEU A 1 108 ? -7.438 3.572 14.498 1.00 89.62 108 LEU A O 1
ATOM 834 N N . GLU A 1 109 ? -8.096 1.430 14.391 1.00 92.38 109 GLU A N 1
ATOM 835 C CA . GLU A 1 109 ? -9.502 1.690 14.043 1.00 92.38 109 GLU A CA 1
ATOM 836 C C . GLU A 1 109 ? -9.673 2.545 12.764 1.00 92.38 109 GLU A C 1
ATOM 838 O O . GLU A 1 109 ? -10.642 3.295 12.608 1.00 92.38 109 GLU A O 1
ATOM 843 N N . VAL A 1 110 ? -8.726 2.431 11.822 1.00 92.81 110 VAL A N 1
ATOM 844 C CA . VAL A 1 110 ? -8.748 3.132 10.520 1.00 92.81 110 VAL A CA 1
ATOM 845 C C . VAL A 1 110 ? -8.903 2.192 9.326 1.00 92.81 110 VAL A C 1
ATOM 847 O O . VAL A 1 110 ? -9.091 2.673 8.210 1.00 92.81 110 VAL A O 1
ATOM 850 N N . LEU A 1 111 ? -8.862 0.872 9.547 1.00 92.25 111 LEU A N 1
ATOM 851 C CA . LEU A 1 111 ? -8.936 -0.148 8.497 1.00 92.25 111 LEU A CA 1
ATOM 852 C C . LEU A 1 111 ? -10.109 0.067 7.537 1.00 92.25 111 LEU A C 1
ATOM 854 O O . LEU A 1 111 ? -9.880 0.165 6.338 1.00 92.25 111 LEU A O 1
ATOM 858 N N . ASP A 1 112 ? -11.336 0.190 8.044 1.00 91.69 112 ASP A N 1
ATOM 859 C CA . ASP A 1 112 ? -12.523 0.297 7.184 1.00 91.69 112 ASP A CA 1
ATOM 860 C C . ASP A 1 112 ? -12.465 1.536 6.280 1.00 91.69 112 ASP A C 1
ATOM 862 O O . ASP A 1 112 ? -12.798 1.478 5.097 1.00 91.69 112 ASP A O 1
ATOM 866 N N . ARG A 1 113 ? -11.979 2.662 6.818 1.00 92.38 113 ARG A N 1
ATOM 867 C CA . ARG A 1 113 ? -11.818 3.913 6.060 1.00 92.38 113 ARG A CA 1
ATOM 868 C C . ARG A 1 113 ? -10.741 3.767 4.994 1.00 92.38 113 ARG A C 1
ATOM 870 O O . ARG A 1 113 ? -10.948 4.183 3.859 1.00 92.38 113 ARG A O 1
ATOM 877 N N . PHE A 1 114 ? -9.622 3.143 5.350 1.00 93.75 114 PHE A N 1
ATOM 878 C CA . PHE A 1 114 ? -8.556 2.862 4.402 1.00 93.75 114 PHE A CA 1
ATOM 879 C C . PHE A 1 114 ? -9.018 1.921 3.284 1.00 93.75 114 PHE A C 1
ATOM 881 O O . PHE A 1 114 ? -8.742 2.199 2.124 1.00 93.75 114 PHE A O 1
ATOM 888 N N . CYS A 1 115 ? -9.763 0.857 3.598 1.00 93.38 115 CYS A N 1
ATOM 889 C CA . CYS A 1 115 ? -10.325 -0.050 2.595 1.00 93.38 115 CYS A CA 1
ATOM 890 C C . CYS A 1 115 ? -11.226 0.692 1.598 1.00 93.38 115 CYS A C 1
ATOM 892 O O . CYS A 1 115 ? -11.100 0.485 0.395 1.00 93.38 115 CYS A O 1
ATOM 894 N N . LEU A 1 116 ? -12.072 1.612 2.074 1.00 92.38 116 LEU A N 1
ATOM 895 C CA . LEU A 1 116 ? -12.901 2.446 1.196 1.00 92.38 116 LEU A CA 1
ATOM 896 C C . LEU A 1 116 ? -12.060 3.356 0.293 1.00 92.38 116 LEU A C 1
ATOM 898 O O . LEU A 1 116 ? -12.372 3.526 -0.884 1.00 92.38 116 LEU A O 1
ATOM 902 N N . ASP A 1 117 ? -11.003 3.967 0.823 1.00 92.94 117 ASP A N 1
ATOM 903 C CA . ASP A 1 117 ? -10.131 4.834 0.026 1.00 92.94 117 ASP A CA 1
ATOM 904 C C . ASP A 1 117 ? -9.279 4.032 -0.973 1.00 92.94 117 ASP A C 1
ATOM 906 O O . ASP A 1 117 ? -9.045 4.490 -2.094 1.00 92.94 117 ASP A O 1
ATOM 910 N N . LEU A 1 118 ? -8.884 2.810 -0.612 1.00 93.25 118 LEU A N 1
ATOM 911 C CA . LEU A 1 118 ? -8.218 1.848 -1.486 1.00 93.25 118 LEU A CA 1
ATOM 912 C C . LEU A 1 118 ? -9.122 1.428 -2.651 1.00 93.25 118 LEU A C 1
ATOM 914 O O . LEU A 1 118 ? -8.701 1.501 -3.806 1.00 93.25 118 LEU A O 1
ATOM 918 N N . GLU A 1 119 ? -10.368 1.052 -2.370 1.00 92.06 119 GLU A N 1
ATOM 919 C CA . GLU A 1 119 ? -11.352 0.683 -3.392 1.00 92.06 119 GLU A CA 1
ATOM 920 C C . GLU A 1 119 ? -11.611 1.848 -4.362 1.00 92.06 119 GLU A C 1
ATOM 922 O O . GLU A 1 119 ? -11.612 1.666 -5.586 1.00 92.06 119 GLU A O 1
ATOM 927 N N . LYS A 1 120 ? -11.743 3.077 -3.841 1.00 90.00 120 LYS A N 1
ATOM 928 C CA . LYS A 1 120 ? -11.866 4.290 -4.668 1.00 90.00 120 LYS A CA 1
ATOM 929 C C . LYS A 1 120 ? -10.642 4.500 -5.552 1.00 90.00 120 LYS A C 1
ATOM 931 O O . LYS A 1 120 ? -10.803 4.768 -6.741 1.00 90.00 120 LYS A O 1
ATOM 936 N N . ALA A 1 121 ? -9.433 4.373 -5.001 1.00 88.38 121 ALA A N 1
ATOM 937 C CA . ALA A 1 121 ? -8.200 4.523 -5.769 1.00 88.38 121 ALA A CA 1
ATOM 938 C C . ALA A 1 121 ? -8.138 3.499 -6.914 1.00 88.38 121 ALA A C 1
ATOM 940 O O . ALA A 1 121 ? -7.888 3.864 -8.062 1.00 88.38 121 ALA A O 1
ATOM 941 N N . LEU A 1 122 ? -8.452 2.232 -6.634 1.00 89.81 122 LEU A N 1
ATOM 942 C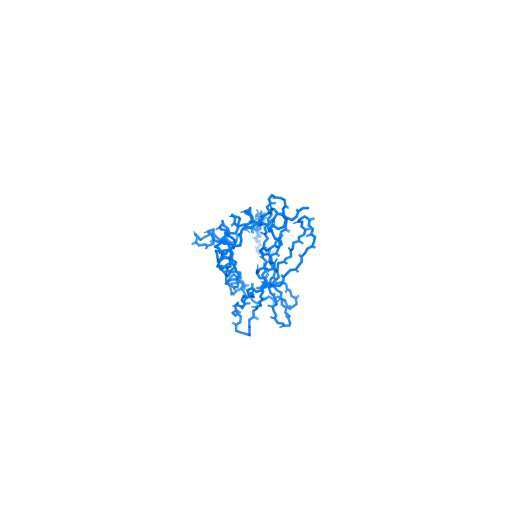 CA . LEU A 1 122 ? -8.506 1.177 -7.649 1.00 89.81 122 LEU A CA 1
ATOM 943 C C . LEU A 1 122 ? -9.557 1.456 -8.727 1.00 89.81 122 LEU A C 1
ATOM 945 O O . LEU A 1 122 ? -9.275 1.272 -9.911 1.00 89.81 122 LEU A O 1
ATOM 949 N N . THR A 1 123 ? -10.739 1.933 -8.337 1.00 88.38 123 THR A N 1
ATOM 950 C CA . THR A 1 123 ? -11.832 2.260 -9.263 1.00 88.38 123 THR A CA 1
ATOM 951 C C . THR A 1 123 ? -11.458 3.416 -10.191 1.00 88.38 123 THR A C 1
ATOM 953 O O . THR A 1 123 ? -11.628 3.314 -11.405 1.00 88.38 123 THR A O 1
ATOM 956 N N . LEU A 1 124 ? -10.880 4.496 -9.651 1.00 82.31 124 LEU A N 1
ATOM 957 C CA . LEU A 1 124 ? -10.454 5.665 -10.433 1.00 82.31 124 LEU A CA 1
ATOM 958 C C . LEU A 1 124 ? -9.470 5.291 -11.548 1.00 82.31 124 LEU A C 1
ATOM 960 O O . LEU A 1 124 ? -9.560 5.798 -12.669 1.00 82.31 124 LEU A O 1
ATOM 964 N N . HIS A 1 125 ? -8.566 4.358 -11.260 1.00 71.62 125 HIS A N 1
ATOM 965 C CA . HIS A 1 125 ? -7.584 3.894 -12.228 1.00 71.62 125 HIS A CA 1
ATOM 966 C C . HIS A 1 125 ? -8.130 2.869 -13.231 1.00 71.62 125 HIS A C 1
ATOM 968 O O . HIS A 1 125 ? -7.632 2.797 -14.355 1.00 71.62 125 HIS A O 1
ATOM 974 N N . GLN A 1 126 ? -9.167 2.110 -12.872 1.00 71.31 126 GLN A N 1
ATOM 975 C CA . GLN A 1 126 ? -9.873 1.227 -13.807 1.00 71.31 126 GLN A CA 1
ATOM 976 C C . GLN A 1 126 ? -10.772 2.012 -14.778 1.00 71.31 126 GLN A C 1
ATOM 978 O O . GLN A 1 126 ? -10.927 1.604 -15.926 1.00 71.31 126 GLN A O 1
ATOM 983 N N . CYS A 1 127 ? -11.308 3.162 -14.354 1.00 58.12 127 CYS A N 1
ATOM 984 C CA . CYS A 1 127 ? -12.193 4.009 -15.162 1.00 58.12 127 CYS A CA 1
ATOM 985 C C . CYS A 1 127 ? -11.479 5.056 -16.044 1.00 58.12 127 CYS A C 1
ATOM 987 O O . CYS A 1 127 ? -12.154 5.811 -16.739 1.00 58.12 127 CYS A O 1
ATOM 989 N N . GLY A 1 128 ? -10.141 5.096 -16.076 1.00 48.91 128 GLY A N 1
ATOM 990 C CA . GLY A 1 128 ? -9.391 5.934 -17.026 1.00 48.91 128 GLY A CA 1
ATOM 991 C C . GLY A 1 128 ? -9.034 7.349 -16.552 1.00 48.91 128 GLY A C 1
ATOM 992 O O . GLY A 1 128 ? -8.832 8.234 -17.382 1.00 48.91 128 GLY A O 1
ATOM 993 N N . GLY A 1 129 ? -8.919 7.589 -15.243 1.00 40.94 129 GLY A N 1
ATOM 994 C CA . GLY A 1 129 ? -8.380 8.848 -14.723 1.00 40.94 129 GLY A CA 1
ATOM 995 C C . GLY A 1 129 ? -6.852 8.879 -14.798 1.00 40.94 129 GLY A C 1
ATOM 996 O O . GLY A 1 129 ? -6.184 8.119 -14.097 1.00 40.94 129 GLY A O 1
ATOM 997 N N . GLY A 1 130 ? -6.298 9.756 -15.641 1.00 38.97 130 GLY A N 1
ATOM 998 C CA . GLY A 1 130 ? -4.878 10.122 -15.605 1.00 38.97 130 GLY A CA 1
ATOM 999 C C . GLY A 1 130 ? -4.444 10.624 -14.216 1.00 38.97 130 GLY A C 1
ATOM 1000 O O . GLY A 1 130 ? -5.296 10.870 -13.358 1.00 38.97 130 GLY A O 1
ATOM 1001 N N . PRO A 1 131 ? -3.128 10.764 -13.968 1.00 42.84 131 PRO A N 1
ATOM 1002 C CA . PRO A 1 131 ? -2.620 11.174 -12.661 1.00 42.84 131 PRO A CA 1
ATOM 1003 C C . PRO A 1 131 ? -3.302 12.472 -12.203 1.00 42.84 131 PRO A C 1
ATOM 1005 O O . PRO A 1 131 ? -3.575 13.328 -13.052 1.00 42.84 131 PRO A O 1
ATOM 1008 N N . PRO A 1 132 ? -3.575 12.654 -10.895 1.00 42.28 132 PRO A N 1
ATOM 1009 C CA . PRO A 1 132 ? -4.006 13.946 -10.385 1.00 42.28 132 PRO A CA 1
ATOM 1010 C C . PRO A 1 132 ? -2.924 14.949 -10.767 1.00 42.28 132 PRO A C 1
ATOM 1012 O O . PRO A 1 132 ? -1.797 14.885 -10.274 1.00 42.28 132 PRO A O 1
ATOM 1015 N N . GLY A 1 133 ? -3.250 15.807 -11.733 1.00 38.59 133 GLY A N 1
ATOM 1016 C CA . GLY A 1 133 ? -2.356 16.843 -12.202 1.00 38.59 133 GLY A CA 1
ATOM 1017 C C . GLY A 1 133 ? -1.885 17.635 -10.998 1.00 38.59 133 GLY A C 1
ATOM 1018 O O . GLY A 1 133 ? -2.683 18.244 -10.286 1.00 38.59 133 GLY A O 1
ATOM 1019 N N . THR A 1 134 ? -0.575 17.634 -10.782 1.00 44.28 134 THR A N 1
ATOM 1020 C CA . THR A 1 134 ? 0.088 18.792 -10.207 1.00 44.28 134 THR A CA 1
ATOM 1021 C C . THR A 1 134 ? -0.446 19.994 -10.975 1.00 44.28 134 THR A C 1
ATOM 1023 O O . THR A 1 134 ? -0.290 20.073 -12.193 1.00 44.28 134 THR A O 1
ATOM 1026 N N . GLY A 1 135 ? -1.182 20.863 -10.282 1.00 36.81 135 GLY A N 1
ATOM 1027 C CA . GLY A 1 135 ? -1.710 22.103 -10.828 1.00 36.81 135 GLY A CA 1
ATOM 1028 C C . GLY A 1 135 ? -0.561 22.975 -11.314 1.00 36.81 135 GLY A C 1
ATOM 1029 O O . GLY A 1 135 ? -0.062 23.825 -10.589 1.00 36.81 135 GLY A O 1
ATOM 1030 N N . GLY A 1 136 ? -0.111 22.728 -12.540 1.00 38.50 136 GLY A N 1
ATOM 1031 C CA . GLY A 1 136 ? 0.625 23.678 -13.341 1.00 38.50 136 GLY A CA 1
ATOM 1032 C C . GLY A 1 136 ? -0.393 24.668 -13.866 1.00 38.50 136 GLY A C 1
ATOM 1033 O O . GLY A 1 136 ? -0.937 24.480 -14.953 1.00 38.50 136 GLY A O 1
ATOM 1034 N N . GLU A 1 137 ? -0.678 25.697 -13.071 1.00 43.62 137 GLU A N 1
ATOM 1035 C CA . GLU A 1 137 ? -1.253 26.928 -13.596 1.00 43.62 137 GLU A CA 1
ATOM 1036 C C . GLU A 1 137 ? -0.361 27.394 -14.748 1.00 43.62 137 GLU A C 1
ATOM 1038 O O . GLU A 1 137 ? 0.798 27.781 -14.579 1.00 43.62 137 GLU A O 1
ATOM 1043 N N . GLY A 1 138 ? -0.903 27.261 -15.956 1.00 43.03 138 GLY A N 1
ATOM 1044 C CA . GLY A 1 138 ? -0.298 27.763 -17.168 1.00 43.03 138 GLY A CA 1
ATOM 1045 C C . GLY A 1 138 ? -0.229 29.278 -17.097 1.00 43.03 138 GLY A C 1
ATOM 1046 O O . GLY A 1 138 ? -1.215 29.960 -17.360 1.00 43.03 138 GLY A O 1
ATOM 1047 N N . MET A 1 139 ? 0.951 29.812 -16.799 1.00 42.81 139 MET A N 1
ATOM 1048 C CA . MET A 1 139 ? 1.271 31.179 -17.187 1.00 42.81 139 MET A CA 1
ATOM 1049 C C . MET A 1 139 ? 1.614 31.185 -18.684 1.00 42.81 139 MET A C 1
ATOM 1051 O O . MET A 1 139 ? 2.553 30.499 -19.103 1.00 42.81 139 MET A O 1
ATOM 1055 N N . PRO A 1 140 ? 0.874 31.939 -19.515 1.00 54.97 140 PRO A N 1
ATOM 1056 C CA . PRO A 1 140 ? 1.209 32.093 -20.920 1.00 54.97 140 P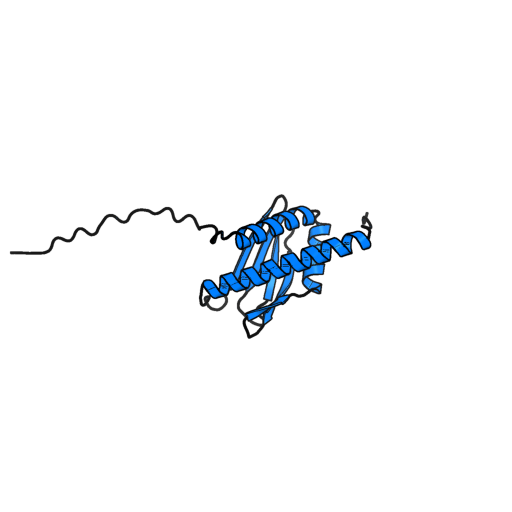RO A CA 1
ATOM 1057 C C . PRO A 1 140 ? 2.548 32.825 -21.044 1.00 54.97 140 PRO A C 1
ATOM 1059 O O . PRO A 1 140 ? 2.733 33.918 -20.511 1.00 54.97 140 PRO A O 1
ATOM 1062 N N . ARG A 1 141 ? 3.493 32.221 -21.770 1.00 55.97 141 ARG A N 1
ATOM 1063 C CA . ARG A 1 141 ? 4.710 32.907 -22.213 1.00 55.97 141 ARG A CA 1
ATOM 1064 C C . ARG A 1 141 ? 4.311 34.002 -23.212 1.00 55.97 141 ARG A C 1
ATOM 1066 O O . ARG A 1 141 ? 3.752 33.655 -24.254 1.00 55.97 141 ARG A O 1
ATOM 1073 N N . PRO A 1 142 ? 4.594 35.291 -22.955 1.00 55.78 142 PRO A N 1
ATOM 1074 C CA . PRO A 1 142 ? 4.432 36.310 -23.978 1.00 55.78 142 PRO A CA 1
ATOM 1075 C C . PRO A 1 142 ? 5.394 36.025 -25.136 1.00 55.78 142 PRO A C 1
ATOM 1077 O O . PRO A 1 142 ? 6.572 35.716 -24.944 1.00 55.78 142 PRO A O 1
ATOM 1080 N N . GLY A 1 143 ? 4.818 36.058 -26.337 1.00 48.78 143 GLY A N 1
ATOM 1081 C CA . GLY A 1 143 ? 5.429 35.674 -27.597 1.00 48.78 143 GLY A CA 1
ATOM 1082 C C . GLY A 1 143 ? 6.724 36.412 -27.911 1.00 48.78 143 GLY A C 1
ATOM 1083 O O . GLY A 1 143 ? 6.864 37.619 -27.719 1.00 48.78 143 GLY A O 1
ATOM 1084 N N . ASN A 1 144 ? 7.656 35.643 -28.462 1.00 50.53 144 ASN A N 1
ATOM 1085 C CA . ASN A 1 144 ? 8.886 36.125 -29.054 1.00 50.53 144 ASN A CA 1
ATOM 1086 C C . ASN A 1 144 ? 8.547 36.781 -30.405 1.00 50.53 144 ASN A C 1
ATOM 1088 O O . ASN A 1 144 ? 8.455 36.112 -31.435 1.00 50.53 144 ASN A O 1
ATOM 1092 N N . GLY A 1 145 ? 8.275 38.085 -30.380 1.00 48.56 145 GLY A N 1
ATOM 1093 C CA . GLY A 1 145 ? 8.083 38.902 -31.572 1.00 48.56 145 GLY A CA 1
ATOM 1094 C C . GLY A 1 145 ? 9.430 39.228 -32.201 1.00 48.56 145 GLY A C 1
ATOM 1095 O O . GLY A 1 145 ? 10.067 40.215 -31.844 1.00 48.56 145 GLY A O 1
ATOM 1096 N N . GLY A 1 146 ? 9.855 38.387 -33.142 1.00 48.03 146 GLY A N 1
ATOM 1097 C CA . GLY A 1 146 ? 10.975 38.684 -34.019 1.00 48.03 146 GLY A CA 1
ATOM 1098 C C . GLY A 1 146 ? 10.730 39.968 -34.811 1.00 48.03 146 GLY A C 1
ATOM 1099 O O . GLY A 1 146 ? 9.682 40.151 -35.430 1.00 48.03 146 GLY A O 1
ATOM 1100 N N . ARG A 1 147 ? 11.738 40.834 -34.844 1.00 50.91 147 ARG A N 1
ATOM 1101 C CA . ARG A 1 147 ? 11.942 41.766 -35.949 1.00 50.91 147 ARG A CA 1
ATOM 1102 C C . ARG A 1 147 ? 13.348 41.565 -36.481 1.00 50.91 147 ARG A C 1
ATOM 1104 O O . ARG A 1 147 ? 14.326 42.062 -35.936 1.00 50.91 147 ARG A O 1
ATOM 1111 N N . SER A 1 148 ? 13.407 40.781 -37.548 1.00 54.53 148 SER A N 1
ATOM 1112 C CA . SER A 1 148 ? 14.489 40.827 -38.511 1.00 54.53 148 SER A CA 1
ATOM 1113 C C . SER A 1 148 ? 14.474 42.168 -39.250 1.00 54.53 148 SER A C 1
ATOM 1115 O O . SER A 1 148 ? 13.415 42.644 -39.650 1.00 54.53 148 SER A O 1
ATOM 1117 N N . ALA A 1 149 ? 15.694 42.634 -39.518 1.00 50.38 149 ALA A N 1
ATOM 1118 C CA . ALA A 1 149 ? 16.162 43.129 -40.810 1.00 50.38 149 ALA A CA 1
ATOM 1119 C C . ALA A 1 149 ? 16.106 44.644 -41.119 1.00 50.38 149 ALA A C 1
ATOM 1121 O O . ALA A 1 149 ? 15.046 45.257 -41.175 1.00 50.38 149 ALA A O 1
ATOM 1122 N N . LEU A 1 150 ? 17.307 45.109 -41.500 1.00 50.53 150 LEU A N 1
ATOM 1123 C CA . LEU A 1 150 ? 17.663 45.986 -42.628 1.00 50.53 150 LEU A CA 1
ATOM 1124 C C . LEU A 1 150 ? 18.016 47.458 -42.351 1.00 50.53 150 LEU A C 1
ATOM 1126 O O . LEU A 1 150 ? 17.177 48.243 -41.924 1.00 50.53 150 LEU A O 1
ATOM 1130 N N . HIS A 1 151 ? 19.247 47.751 -42.805 1.00 46.00 151 HIS A N 1
ATOM 1131 C CA . HIS A 1 151 ? 19.911 49.021 -43.129 1.00 46.00 151 HIS A CA 1
ATOM 1132 C C . HIS A 1 151 ? 20.414 49.901 -41.983 1.00 46.00 151 HIS A C 1
ATOM 1134 O O . HIS A 1 151 ? 19.599 50.477 -41.236 1.00 46.00 151 HIS A O 1
#